Protein AF-A0A914JMI7-F1 (afdb_monomer_lite)

Radius of gyration: 30.8 Å; chains: 1; bounding box: 68×21×80 Å

Secondary structure (DSSP, 8-state):
--HHHHHHHHHHHHTT----SS----SSHHHHHHHHHHHHHHHHHHHHHHHHHHHHHHHHHHHHHHHHHHHHHHHHHHHHHHHHHHHHHHHHHS--

Foldseek 3Di:
DDPVVVVVCLCCLLVVVCPVPDDDDDPDPVVVVVVVVVSVVSNVVVVVVVVVVVVVVVVVVVVVVVVVVVVVVVVVVVVVVVVVVVVVVVVVVVVD

Sequence (96 aa):
MGVVRSLYFNYMAIAMIGFGDIAPETVNMLQTLIVSLYLLVGMIFLAVTHVAFSYWIQRIFFVVIKEKIYQRHLRNAAKRRLSTSYSFKTDNHSIN

Structure (mmCIF, N/CA/C/O backbone):
data_AF-A0A914JMI7-F1
#
_entry.id   AF-A0A914JMI7-F1
#
loop_
_atom_site.group_PDB
_atom_site.id
_atom_site.type_symbol
_atom_site.label_atom_id
_atom_site.label_alt_id
_atom_site.label_comp_id
_atom_site.label_asym_id
_atom_site.label_entity_id
_atom_site.label_seq_id
_atom_site.pdbx_PDB_ins_code
_atom_site.Cartn_x
_atom_site.Cartn_y
_atom_site.Cartn_z
_atom_site.occupancy
_atom_site.B_iso_or_equiv
_atom_site.auth_seq_id
_atom_site.auth_comp_id
_atom_site.auth_asym_id
_atom_site.auth_atom_id
_atom_site.pdbx_PDB_model_num
ATOM 1 N N . MET A 1 1 ? 7.775 -7.723 -24.448 1.00 63.78 1 MET A N 1
ATOM 2 C CA . MET A 1 1 ? 7.142 -8.268 -23.222 1.00 63.78 1 MET A CA 1
ATOM 3 C C . MET A 1 1 ? 5.628 -8.225 -23.376 1.00 63.78 1 MET A C 1
ATOM 5 O O . MET A 1 1 ? 5.126 -7.239 -23.899 1.00 63.78 1 MET A O 1
ATOM 9 N N . GLY A 1 2 ? 4.900 -9.264 -22.958 1.00 85.56 2 GLY A N 1
ATOM 10 C CA . GLY A 1 2 ? 3.432 -9.210 -22.905 1.00 85.56 2 GLY A CA 1
ATOM 11 C C . GLY A 1 2 ? 2.942 -8.289 -21.779 1.00 85.56 2 GLY A C 1
ATOM 12 O O . GLY A 1 2 ? 3.621 -8.159 -20.762 1.00 85.56 2 GLY A O 1
ATOM 13 N N . VAL A 1 3 ? 1.760 -7.683 -21.942 1.00 89.62 3 VAL A N 1
ATOM 14 C CA . VAL A 1 3 ? 1.187 -6.687 -21.006 1.00 89.62 3 VAL A CA 1
ATOM 15 C C . VAL A 1 3 ? 1.162 -7.188 -19.557 1.00 89.62 3 VAL A C 1
ATOM 17 O O . VAL A 1 3 ? 1.570 -6.472 -18.646 1.00 89.62 3 VAL A O 1
ATOM 20 N N . VAL A 1 4 ? 0.762 -8.445 -19.344 1.00 92.50 4 VAL A N 1
ATOM 21 C CA . VAL A 1 4 ? 0.683 -9.068 -18.010 1.00 92.50 4 VAL A CA 1
ATOM 22 C C . VAL A 1 4 ? 2.050 -9.125 -17.323 1.00 92.50 4 VAL A C 1
ATOM 24 O O . VAL A 1 4 ? 2.167 -8.813 -16.141 1.00 92.50 4 VAL A O 1
ATOM 27 N N . ARG A 1 5 ? 3.106 -9.469 -18.069 1.00 91.69 5 ARG A N 1
ATOM 28 C CA . ARG A 1 5 ? 4.471 -9.566 -17.535 1.00 91.69 5 ARG A CA 1
ATOM 29 C C . ARG A 1 5 ? 5.017 -8.189 -17.147 1.00 91.69 5 ARG A C 1
ATOM 31 O O . ARG A 1 5 ? 5.677 -8.057 -16.121 1.00 91.69 5 ARG A O 1
ATOM 38 N N . SER A 1 6 ? 4.704 -7.164 -17.939 1.00 90.94 6 SER A N 1
ATOM 39 C CA . SER A 1 6 ? 5.088 -5.781 -17.642 1.00 90.94 6 SER A CA 1
ATOM 40 C C . SER A 1 6 ? 4.390 -5.246 -16.388 1.00 90.94 6 SER A C 1
ATOM 42 O O . SER A 1 6 ? 5.036 -4.594 -15.574 1.00 90.94 6 SER A O 1
ATOM 44 N N . LEU A 1 7 ? 3.099 -5.552 -16.201 1.00 92.81 7 LEU A N 1
ATOM 45 C CA . LEU A 1 7 ? 2.354 -5.190 -14.987 1.00 92.81 7 LEU A CA 1
ATOM 46 C C . LEU A 1 7 ? 2.904 -5.893 -13.742 1.00 92.81 7 LEU A C 1
ATOM 48 O O . LEU A 1 7 ? 3.030 -5.266 -12.694 1.00 92.81 7 LEU A O 1
ATOM 52 N N . TYR A 1 8 ? 3.272 -7.169 -13.867 1.00 93.69 8 TYR A N 1
ATOM 53 C CA . TYR A 1 8 ? 3.916 -7.911 -12.786 1.00 93.69 8 T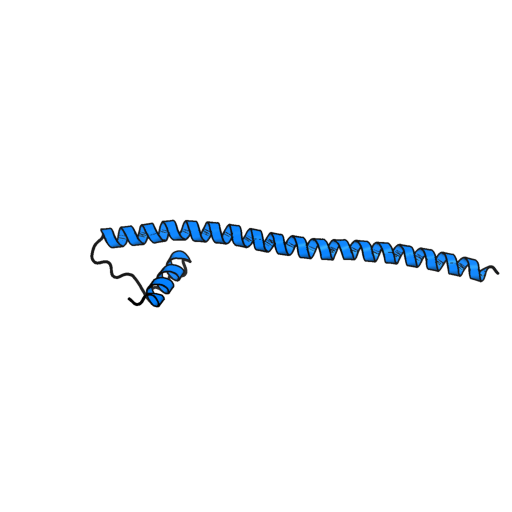YR A CA 1
ATOM 54 C C . TYR A 1 8 ? 5.239 -7.261 -12.360 1.00 93.69 8 TYR A C 1
ATOM 56 O O . TYR A 1 8 ? 5.402 -6.943 -11.184 1.00 93.69 8 TYR A O 1
ATOM 64 N N . PHE A 1 9 ? 6.146 -6.990 -13.309 1.00 92.75 9 PHE A N 1
ATOM 65 C CA . PHE A 1 9 ? 7.408 -6.300 -13.014 1.00 92.75 9 PHE A CA 1
ATOM 66 C C . PHE A 1 9 ? 7.159 -4.951 -12.334 1.00 92.75 9 PHE A C 1
ATOM 68 O O . PHE A 1 9 ? 7.769 -4.644 -11.315 1.00 92.75 9 PHE A O 1
ATOM 75 N N . ASN A 1 10 ? 6.232 -4.168 -12.885 1.00 92.69 10 ASN A N 1
ATOM 76 C CA . ASN A 1 10 ? 5.885 -2.847 -12.383 1.00 92.69 10 ASN A CA 1
ATOM 77 C C . ASN A 1 10 ? 5.464 -2.892 -10.909 1.00 92.69 10 ASN A C 1
ATOM 79 O O . ASN A 1 10 ? 6.044 -2.190 -10.083 1.00 92.69 10 ASN A O 1
ATOM 83 N N . TYR A 1 11 ? 4.520 -3.773 -10.572 1.00 93.19 11 TYR A N 1
ATOM 84 C CA . TYR A 1 11 ? 4.073 -3.943 -9.197 1.00 93.19 11 TYR A CA 1
ATOM 85 C C . TYR A 1 11 ? 5.212 -4.404 -8.284 1.00 93.19 11 TYR A C 1
ATOM 87 O O . TYR A 1 11 ? 5.422 -3.805 -7.235 1.00 93.19 11 TYR A O 1
ATOM 95 N N . MET A 1 12 ? 5.987 -5.417 -8.684 1.00 94.38 12 MET A N 1
ATOM 96 C CA . MET A 1 12 ? 7.079 -5.951 -7.859 1.00 94.38 12 MET A CA 1
ATOM 97 C C . MET A 1 12 ? 8.204 -4.936 -7.623 1.00 94.38 12 MET A C 1
ATOM 99 O O . MET A 1 12 ? 8.800 -4.923 -6.544 1.00 94.38 12 MET A O 1
ATOM 103 N N . ALA A 1 13 ? 8.482 -4.083 -8.610 1.00 93.94 13 ALA A N 1
ATOM 104 C CA . ALA A 1 13 ? 9.480 -3.027 -8.516 1.00 93.94 13 ALA A CA 1
ATOM 105 C C . ALA A 1 13 ? 8.994 -1.861 -7.642 1.00 93.94 13 ALA A C 1
ATOM 107 O O . ALA A 1 13 ? 9.715 -1.433 -6.746 1.00 93.94 13 ALA A O 1
ATOM 108 N N . ILE A 1 14 ? 7.759 -1.382 -7.839 1.00 95.44 14 ILE A N 1
ATOM 109 C CA . ILE A 1 14 ? 7.183 -0.298 -7.026 1.00 95.44 14 ILE A CA 1
ATOM 110 C C . ILE A 1 14 ? 6.939 -0.752 -5.578 1.00 95.44 14 ILE A C 1
ATOM 112 O O . ILE A 1 14 ? 7.134 0.023 -4.646 1.00 95.44 14 ILE A O 1
ATOM 116 N N . ALA A 1 15 ? 6.550 -2.011 -5.371 1.00 93.94 15 ALA A N 1
ATOM 117 C CA . ALA A 1 15 ? 6.383 -2.601 -4.044 1.00 93.94 15 ALA A CA 1
ATOM 118 C C . ALA A 1 15 ? 7.713 -2.924 -3.343 1.00 93.94 15 ALA A C 1
ATOM 120 O O . ALA A 1 15 ? 7.688 -3.419 -2.219 1.00 93.94 15 ALA A O 1
ATOM 121 N N . MET A 1 16 ? 8.861 -2.655 -3.979 1.00 91.75 16 MET A N 1
ATOM 122 C CA . MET A 1 16 ? 10.199 -2.914 -3.433 1.00 91.75 16 MET A CA 1
ATOM 123 C C . MET A 1 16 ? 10.453 -4.386 -3.071 1.00 91.75 16 MET A C 1
ATOM 125 O O . MET A 1 16 ? 11.302 -4.684 -2.236 1.00 91.75 16 MET A O 1
ATOM 129 N N . ILE A 1 17 ? 9.737 -5.318 -3.710 1.00 94.81 17 ILE A N 1
ATOM 130 C CA . ILE A 1 17 ? 9.970 -6.762 -3.557 1.00 94.81 17 ILE A CA 1
ATOM 131 C C . ILE A 1 17 ? 11.198 -7.166 -4.377 1.00 94.81 17 ILE A C 1
ATOM 133 O O . ILE A 1 17 ? 12.072 -7.866 -3.877 1.00 94.81 17 ILE A O 1
ATOM 137 N N . GLY A 1 18 ? 11.273 -6.691 -5.628 1.00 87.00 18 GLY A N 1
ATOM 138 C CA . GLY A 1 18 ? 12.494 -6.743 -6.434 1.00 87.00 18 GLY A CA 1
ATOM 139 C C . GLY A 1 18 ? 13.029 -8.147 -6.740 1.00 87.00 18 GLY A C 1
ATOM 140 O O . GLY A 1 18 ? 14.223 -8.376 -6.588 1.00 87.00 18 GLY A O 1
ATOM 141 N N . PHE A 1 19 ? 12.186 -9.076 -7.210 1.00 90.38 19 PHE A N 1
ATOM 142 C CA . PHE A 1 19 ? 12.615 -10.449 -7.536 1.00 90.38 19 PHE A CA 1
ATOM 143 C C . PHE A 1 19 ? 13.737 -10.549 -8.584 1.00 90.38 19 PHE A C 1
ATOM 145 O O . PHE A 1 19 ? 14.464 -11.539 -8.597 1.00 90.38 19 PHE A O 1
ATOM 152 N N . GLY A 1 20 ? 13.886 -9.548 -9.459 1.00 86.94 20 GLY A N 1
ATOM 153 C CA . GLY A 1 20 ? 14.959 -9.499 -10.461 1.00 86.94 20 GLY A CA 1
ATOM 154 C C . GLY A 1 20 ? 14.836 -10.534 -11.586 1.00 86.94 20 GLY A C 1
ATOM 155 O O . GLY A 1 20 ? 15.741 -10.664 -12.402 1.00 86.94 20 GLY A O 1
ATOM 156 N N . ASP A 1 21 ? 13.717 -11.253 -11.647 1.00 91.12 21 ASP A N 1
ATOM 157 C CA . ASP A 1 21 ? 13.381 -12.249 -12.664 1.00 91.12 21 ASP A CA 1
ATOM 158 C C . ASP A 1 21 ? 13.049 -11.617 -14.022 1.00 91.12 21 ASP A C 1
ATOM 160 O O . ASP A 1 21 ? 13.316 -12.187 -15.081 1.00 91.12 21 ASP A O 1
ATOM 164 N N . ILE A 1 22 ? 12.453 -10.427 -13.995 1.00 90.06 22 ILE A N 1
ATOM 165 C CA . ILE A 1 22 ? 12.101 -9.635 -15.167 1.00 90.06 22 ILE A CA 1
ATOM 166 C C . ILE A 1 22 ? 12.631 -8.221 -14.949 1.00 90.06 22 ILE A C 1
ATOM 168 O O . ILE A 1 22 ? 12.386 -7.614 -13.911 1.00 90.06 22 ILE A O 1
ATOM 172 N N . ALA A 1 23 ? 13.316 -7.677 -15.950 1.00 86.25 23 ALA A N 1
ATOM 173 C CA . ALA A 1 23 ? 13.775 -6.296 -15.965 1.00 86.25 23 ALA A CA 1
ATOM 174 C C . ALA A 1 23 ? 13.572 -5.694 -17.365 1.00 86.25 23 ALA A C 1
ATOM 176 O O . ALA A 1 23 ? 13.567 -6.427 -18.360 1.00 86.25 23 ALA A O 1
ATOM 177 N N . PRO A 1 24 ? 13.365 -4.373 -17.473 1.00 84.75 24 PRO A N 1
ATOM 178 C CA . PRO A 1 24 ? 13.305 -3.706 -18.759 1.00 84.75 24 PRO A CA 1
ATOM 179 C C . PRO A 1 24 ? 14.690 -3.724 -19.403 1.00 84.75 24 PRO A C 1
ATOM 181 O O . PRO A 1 24 ? 15.664 -3.243 -18.829 1.00 84.75 24 PRO A O 1
ATOM 184 N N . GLU A 1 25 ? 14.761 -4.254 -20.619 1.00 86.81 25 GLU A N 1
ATOM 185 C CA . GLU A 1 25 ? 15.950 -4.155 -21.459 1.00 86.81 25 GLU A CA 1
ATOM 186 C C . GLU A 1 25 ? 16.063 -2.713 -21.962 1.00 86.81 25 GLU A C 1
ATOM 188 O O . GLU A 1 25 ? 15.324 -2.279 -22.847 1.00 86.81 25 GLU A O 1
ATOM 193 N N . THR A 1 26 ? 16.948 -1.935 -21.344 1.00 83.25 26 THR A N 1
ATOM 194 C CA . THR A 1 26 ? 17.197 -0.544 -21.731 1.00 83.25 26 THR A CA 1
ATOM 195 C C . THR A 1 26 ? 18.422 -0.473 -22.626 1.00 83.25 26 THR A C 1
ATOM 197 O O . THR A 1 26 ? 19.511 -0.853 -22.204 1.00 83.25 26 THR A O 1
ATOM 200 N N . VAL A 1 27 ? 18.259 0.047 -23.843 1.00 84.44 27 VAL A N 1
ATOM 201 C CA . VAL A 1 27 ? 19.359 0.178 -24.817 1.00 84.44 27 VAL A CA 1
ATOM 202 C C . VAL A 1 27 ? 20.190 1.436 -24.542 1.00 84.44 27 VAL A C 1
ATOM 204 O O . VAL A 1 27 ? 21.392 1.460 -24.782 1.00 84.44 27 VAL A O 1
ATOM 207 N N . ASN A 1 28 ? 19.558 2.479 -23.993 1.00 91.69 28 ASN A N 1
ATOM 208 C CA . ASN A 1 28 ? 20.170 3.786 -23.749 1.00 91.69 28 ASN A CA 1
ATOM 209 C C . ASN A 1 28 ? 20.072 4.187 -22.271 1.00 91.69 28 ASN A C 1
ATOM 211 O O . ASN A 1 28 ? 19.042 3.944 -21.640 1.00 91.69 28 ASN A O 1
ATOM 215 N N . MET A 1 29 ? 21.068 4.926 -21.759 1.00 89.50 29 MET A N 1
ATOM 216 C CA . MET A 1 29 ? 21.060 5.454 -20.379 1.00 89.50 29 MET A CA 1
ATOM 217 C C . MET A 1 29 ? 19.809 6.285 -20.063 1.00 89.50 29 MET A C 1
ATOM 219 O O . MET A 1 29 ? 19.284 6.232 -18.954 1.00 89.50 29 MET A O 1
ATOM 223 N N . LEU A 1 30 ? 19.298 7.028 -21.048 1.00 91.38 30 LEU A N 1
ATOM 224 C CA . LEU A 1 30 ? 18.091 7.838 -20.895 1.00 91.38 30 LEU A CA 1
ATOM 225 C C . LEU A 1 30 ? 16.855 6.972 -20.596 1.00 91.38 30 LEU A C 1
ATOM 227 O O . LEU A 1 30 ? 16.032 7.355 -19.770 1.00 91.38 30 LEU A O 1
ATOM 231 N N . GLN A 1 31 ? 16.741 5.785 -21.201 1.00 90.19 31 GLN A N 1
ATOM 232 C CA . GLN A 1 31 ? 15.637 4.862 -20.914 1.00 90.19 31 GLN A CA 1
ATOM 233 C C . GLN A 1 31 ? 15.730 4.325 -19.485 1.00 90.19 31 GLN A C 1
ATOM 235 O O . GLN A 1 31 ? 14.727 4.309 -18.775 1.00 90.19 31 GLN A O 1
ATOM 240 N N . THR A 1 32 ? 16.933 3.956 -19.036 1.00 89.94 32 THR A N 1
ATOM 241 C CA . THR A 1 32 ? 17.177 3.521 -17.653 1.00 89.94 32 THR A CA 1
ATOM 242 C C . THR A 1 32 ? 16.814 4.618 -16.656 1.00 89.94 32 THR A C 1
ATOM 244 O O . THR A 1 32 ? 16.166 4.341 -15.648 1.00 89.94 32 THR A O 1
ATOM 247 N N . LEU A 1 33 ? 17.159 5.871 -16.961 1.00 93.94 33 LEU A N 1
ATOM 248 C CA . LEU A 1 33 ? 16.847 7.025 -16.121 1.00 93.94 33 LEU A CA 1
ATOM 249 C C . LEU A 1 33 ? 15.334 7.259 -16.039 1.00 93.94 33 LEU A C 1
ATOM 251 O O . LEU A 1 33 ? 14.803 7.399 -14.939 1.00 93.94 33 LEU A O 1
ATOM 255 N N . ILE A 1 34 ? 14.623 7.231 -17.172 1.00 93.25 34 ILE A N 1
ATOM 256 C CA . ILE A 1 34 ? 13.160 7.379 -17.197 1.00 93.25 34 ILE A CA 1
ATOM 257 C C . ILE A 1 34 ? 12.482 6.276 -16.382 1.00 93.25 34 ILE A C 1
ATOM 259 O O . ILE A 1 34 ? 11.613 6.575 -15.567 1.00 93.25 34 ILE A O 1
ATOM 263 N N . VAL A 1 35 ? 12.885 5.015 -16.564 1.00 91.75 35 VAL A N 1
ATOM 264 C CA . VAL A 1 35 ? 12.335 3.887 -15.795 1.00 91.75 35 VAL A CA 1
ATOM 265 C C . VAL A 1 35 ? 12.615 4.064 -14.302 1.00 91.75 35 VAL A C 1
ATOM 267 O O . VAL A 1 35 ? 11.720 3.868 -13.484 1.00 91.75 35 VAL A O 1
ATOM 270 N N . SER A 1 36 ? 13.825 4.487 -13.940 1.00 91.69 36 SER A N 1
ATOM 271 C CA . SER A 1 36 ? 14.206 4.714 -12.542 1.00 91.69 36 SER A CA 1
ATOM 272 C C . SER A 1 36 ? 13.377 5.828 -11.897 1.00 91.69 36 SER A C 1
ATOM 274 O O . SER A 1 36 ? 12.861 5.652 -10.795 1.00 91.69 36 SER A O 1
ATOM 276 N N . LEU A 1 37 ? 13.182 6.954 -12.594 1.00 95.56 37 LEU A N 1
ATOM 277 C CA . LEU A 1 37 ? 12.326 8.048 -12.125 1.00 95.56 37 LEU A CA 1
ATOM 278 C C . LEU A 1 37 ? 10.861 7.624 -12.018 1.00 95.56 37 LEU A C 1
ATOM 280 O O . LEU A 1 37 ? 10.191 7.966 -11.045 1.00 95.56 37 LEU A O 1
ATOM 284 N N . TYR A 1 38 ? 10.370 6.862 -12.994 1.00 94.25 38 TYR A N 1
ATOM 285 C CA . TYR A 1 38 ? 9.020 6.314 -12.972 1.00 94.25 38 TYR A CA 1
ATOM 286 C C . TYR A 1 38 ? 8.789 5.444 -11.730 1.00 94.25 38 TYR A C 1
ATOM 288 O O . TYR A 1 38 ? 7.792 5.626 -11.031 1.00 94.25 38 TYR A O 1
ATOM 296 N N . LEU A 1 39 ? 9.729 4.547 -11.417 1.00 94.06 39 LEU A N 1
ATOM 297 C CA . LEU A 1 39 ? 9.658 3.719 -10.215 1.00 94.06 39 LEU A CA 1
ATOM 298 C C . LEU A 1 39 ? 9.723 4.572 -8.944 1.00 94.06 39 LEU A C 1
ATOM 300 O O . LEU A 1 39 ? 8.942 4.338 -8.027 1.00 94.06 39 LEU A O 1
ATOM 304 N N . LEU A 1 40 ? 10.577 5.600 -8.908 1.00 95.94 40 LEU A N 1
ATOM 305 C CA . LEU A 1 40 ? 10.688 6.514 -7.768 1.00 95.94 40 LEU A CA 1
ATOM 306 C C . LEU A 1 40 ? 9.370 7.219 -7.456 1.00 95.94 40 LEU A C 1
ATOM 308 O O . LEU A 1 40 ? 8.918 7.219 -6.311 1.00 95.94 40 LEU A O 1
ATOM 312 N N . VAL A 1 41 ? 8.722 7.770 -8.478 1.00 96.62 41 VAL A N 1
ATOM 313 C CA . VAL A 1 41 ? 7.406 8.394 -8.328 1.00 96.62 41 VAL A CA 1
ATOM 314 C C . VAL A 1 41 ? 6.364 7.346 -7.934 1.00 96.62 41 VAL A C 1
ATOM 316 O O . VAL A 1 41 ? 5.605 7.563 -6.990 1.00 96.62 41 VAL A O 1
ATOM 319 N N . GLY A 1 42 ? 6.362 6.186 -8.594 1.00 95.12 42 GLY A N 1
ATOM 320 C CA . GLY A 1 42 ? 5.453 5.081 -8.296 1.00 95.12 42 GLY A CA 1
ATOM 321 C C . GLY A 1 42 ? 5.500 4.643 -6.831 1.00 95.12 42 GLY A C 1
ATOM 322 O O . GLY A 1 42 ? 4.452 4.442 -6.218 1.00 95.12 42 GLY A O 1
ATOM 323 N N . MET A 1 43 ? 6.696 4.568 -6.241 1.00 95.56 43 MET A N 1
ATOM 324 C CA . MET A 1 43 ? 6.884 4.215 -4.831 1.00 95.56 43 MET A CA 1
ATOM 325 C C . MET A 1 43 ? 6.209 5.206 -3.884 1.00 95.56 43 MET A C 1
ATOM 327 O O . MET A 1 43 ? 5.550 4.794 -2.930 1.00 95.56 43 MET A O 1
ATOM 331 N N . ILE A 1 44 ? 6.327 6.509 -4.156 1.00 96.62 44 ILE A N 1
ATOM 332 C CA . ILE A 1 44 ? 5.690 7.554 -3.341 1.00 96.62 44 ILE A CA 1
ATOM 333 C C . ILE A 1 44 ? 4.166 7.390 -3.382 1.00 96.62 44 ILE A C 1
ATOM 335 O O . ILE A 1 44 ? 3.509 7.410 -2.339 1.00 96.62 44 ILE A O 1
ATOM 339 N N . PHE A 1 45 ? 3.599 7.165 -4.569 1.00 96.75 45 PHE A N 1
ATOM 340 C CA . PHE A 1 45 ? 2.160 6.937 -4.724 1.00 96.75 45 PHE A CA 1
ATOM 341 C C . PHE A 1 45 ? 1.684 5.669 -4.010 1.00 96.75 45 PHE A C 1
ATOM 343 O O . PHE A 1 45 ? 0.646 5.698 -3.338 1.00 96.75 45 PHE A O 1
ATOM 350 N N . LEU A 1 46 ? 2.439 4.571 -4.114 1.00 95.94 46 LEU A N 1
ATOM 351 C CA . LEU A 1 46 ? 2.110 3.331 -3.417 1.00 95.94 46 LEU A CA 1
ATOM 352 C C . LEU A 1 46 ? 2.135 3.538 -1.897 1.00 95.94 46 LEU A C 1
ATOM 354 O O . LEU A 1 46 ? 1.199 3.125 -1.215 1.00 95.94 46 LEU A O 1
ATOM 358 N N . ALA A 1 47 ? 3.147 4.234 -1.372 1.00 95.56 47 ALA A N 1
ATOM 359 C CA . ALA A 1 47 ? 3.276 4.521 0.053 1.00 95.56 47 ALA A CA 1
ATOM 360 C C . ALA A 1 47 ? 2.102 5.357 0.588 1.00 95.56 47 ALA A C 1
ATOM 362 O O . ALA A 1 47 ? 1.486 4.986 1.589 1.00 95.56 47 ALA A O 1
ATOM 363 N N . VAL A 1 48 ? 1.735 6.446 -0.097 1.00 97.31 48 VAL A N 1
ATOM 364 C CA . VAL A 1 48 ? 0.588 7.289 0.292 1.00 97.31 48 VAL A CA 1
ATOM 365 C C . VAL A 1 48 ? -0.712 6.485 0.278 1.00 97.31 48 VAL A C 1
ATOM 367 O O . VAL A 1 48 ? -1.498 6.551 1.226 1.00 97.31 48 VAL A O 1
ATOM 370 N N . THR A 1 49 ? -0.919 5.678 -0.763 1.00 96.31 49 THR A N 1
ATOM 371 C CA . THR A 1 49 ? -2.104 4.819 -0.884 1.00 96.31 49 THR A CA 1
ATOM 372 C C . THR A 1 49 ? -2.153 3.786 0.240 1.00 96.31 49 THR A C 1
ATOM 374 O O . THR A 1 49 ? -3.203 3.585 0.846 1.00 96.31 49 THR A O 1
ATOM 377 N N . HIS A 1 50 ? -1.015 3.178 0.577 1.00 96.31 50 HIS A N 1
ATOM 378 C CA . HIS A 1 50 ? -0.906 2.207 1.661 1.00 96.31 50 HIS A CA 1
ATOM 379 C C . HIS A 1 50 ? -1.224 2.834 3.029 1.00 96.31 50 HIS A C 1
ATOM 381 O O . HIS A 1 50 ? -1.964 2.252 3.826 1.00 96.31 50 HIS A O 1
ATOM 387 N N . VAL A 1 51 ? -0.742 4.054 3.293 1.00 97.44 51 VAL A N 1
ATOM 388 C CA . VAL A 1 51 ? -1.072 4.805 4.517 1.00 97.44 51 VAL A CA 1
ATOM 389 C C . VAL A 1 51 ? -2.567 5.109 4.581 1.00 97.44 51 VAL A C 1
ATOM 391 O O . VAL A 1 51 ? -3.208 4.785 5.582 1.00 97.44 51 VAL A O 1
ATOM 394 N N . ALA A 1 52 ? -3.149 5.657 3.513 1.00 97.12 52 ALA A N 1
ATOM 395 C CA . ALA A 1 52 ? -4.582 5.940 3.460 1.00 97.12 52 ALA A CA 1
ATOM 396 C C . ALA A 1 52 ? -5.418 4.667 3.683 1.00 97.12 52 ALA A C 1
ATOM 398 O O . ALA A 1 52 ? -6.373 4.672 4.460 1.00 97.12 52 ALA A O 1
ATOM 399 N N . PHE A 1 53 ? -5.023 3.559 3.057 1.00 96.81 53 PHE A N 1
ATOM 400 C CA . PHE A 1 53 ? -5.680 2.267 3.208 1.00 96.81 53 PHE A CA 1
ATOM 401 C C . PHE A 1 53 ? -5.623 1.755 4.653 1.00 96.81 53 PHE A C 1
ATOM 403 O O . PHE A 1 53 ? -6.649 1.368 5.217 1.00 96.81 53 PHE A O 1
ATOM 410 N N . SER A 1 54 ? -4.452 1.829 5.293 1.00 96.75 54 SER A N 1
ATOM 411 C CA . SER A 1 54 ? -4.295 1.436 6.697 1.00 96.75 54 SER A CA 1
ATOM 412 C C . SER A 1 54 ? -5.174 2.267 7.639 1.00 96.75 54 SER A C 1
ATOM 414 O O . SER A 1 54 ? -5.819 1.707 8.527 1.00 96.75 54 SER A O 1
ATOM 416 N N . TYR A 1 55 ? -5.290 3.576 7.397 1.00 96.75 55 TYR A N 1
ATOM 417 C CA . TYR A 1 55 ? -6.156 4.460 8.174 1.00 96.75 55 TYR A CA 1
ATOM 418 C C . TYR A 1 55 ? -7.634 4.071 8.038 1.00 96.75 55 TYR A C 1
ATOM 420 O O . TYR A 1 55 ? -8.362 3.995 9.030 1.00 96.75 55 TYR A O 1
ATOM 428 N N . TRP A 1 56 ? -8.078 3.757 6.818 1.00 96.19 56 TRP A N 1
ATOM 429 C CA . TRP A 1 56 ? -9.438 3.278 6.569 1.00 96.19 56 TRP A CA 1
ATOM 430 C C . TRP A 1 56 ? -9.742 1.972 7.304 1.00 96.19 56 TRP A C 1
ATOM 432 O O . TRP A 1 56 ? -10.783 1.870 7.959 1.00 96.19 56 TRP A O 1
ATOM 442 N N . ILE A 1 57 ? -8.828 1.000 7.257 1.00 96.12 57 ILE A N 1
ATOM 443 C CA . ILE A 1 57 ? -8.979 -0.270 7.981 1.00 96.12 57 ILE A CA 1
ATOM 444 C C . ILE A 1 57 ? -9.086 -0.023 9.487 1.00 96.12 57 ILE A C 1
ATOM 446 O O . ILE A 1 57 ? -10.006 -0.527 10.135 1.00 96.12 57 ILE A O 1
ATOM 450 N N . GLN A 1 58 ? -8.177 0.777 10.050 1.00 95.44 58 GLN A N 1
ATOM 451 C CA . GLN A 1 58 ? -8.183 1.103 11.477 1.00 95.44 58 GLN A CA 1
ATOM 452 C C . GLN A 1 58 ? -9.487 1.785 11.893 1.00 95.44 58 GLN A C 1
ATOM 454 O O . GLN A 1 58 ? -10.053 1.447 12.932 1.00 95.44 58 GLN A O 1
ATOM 459 N N . ARG A 1 59 ? -10.008 2.698 11.066 1.00 95.12 59 ARG A N 1
ATOM 460 C CA . ARG A 1 59 ? -11.285 3.373 11.313 1.00 95.12 59 ARG A CA 1
ATOM 461 C C . ARG A 1 59 ? -12.447 2.384 11.377 1.00 95.12 59 ARG A C 1
ATOM 463 O O . ARG A 1 59 ? -13.249 2.457 12.309 1.00 95.12 59 ARG A O 1
ATOM 470 N N . ILE A 1 60 ? -12.531 1.456 10.423 1.00 93.88 60 ILE A N 1
ATOM 471 C CA . ILE A 1 60 ? -13.576 0.419 10.403 1.00 93.88 60 ILE A CA 1
ATOM 472 C C . ILE A 1 60 ? -13.483 -0.431 11.671 1.00 93.88 60 ILE A C 1
ATOM 474 O O . ILE A 1 60 ? -14.475 -0.620 12.376 1.00 93.88 60 ILE A O 1
ATOM 478 N N . PHE A 1 61 ? -12.278 -0.894 11.997 1.00 93.94 61 PHE A N 1
ATOM 479 C CA . PHE A 1 61 ? -12.043 -1.722 13.171 1.00 93.94 61 PHE A CA 1
ATOM 480 C C . PHE A 1 61 ? -12.419 -0.998 14.470 1.00 93.94 61 PHE A C 1
ATOM 482 O O . PHE A 1 61 ? -13.104 -1.562 15.323 1.00 93.94 61 PHE A O 1
ATOM 489 N N . PHE A 1 62 ? -12.048 0.277 14.594 1.00 94.44 62 PHE A N 1
ATOM 490 C CA . PHE A 1 62 ? -12.360 1.105 15.753 1.00 94.44 62 PHE A CA 1
ATOM 491 C C . PHE A 1 62 ? -13.865 1.277 15.964 1.00 94.44 62 PHE A C 1
ATOM 493 O O . PHE A 1 62 ? -14.333 1.129 17.091 1.00 94.44 62 PHE A O 1
ATOM 500 N N . VAL A 1 63 ? -14.631 1.544 14.901 1.00 92.50 63 VAL A N 1
ATOM 501 C CA . VAL A 1 63 ? -16.095 1.683 14.988 1.00 92.50 63 VAL A CA 1
ATOM 502 C C . VAL A 1 63 ? -16.736 0.366 15.426 1.00 92.50 63 VAL A C 1
ATOM 504 O O . VAL A 1 63 ? -17.523 0.351 16.372 1.00 92.50 63 VAL A O 1
ATOM 507 N N . VAL A 1 64 ? -16.346 -0.753 14.807 1.00 91.69 64 VAL A N 1
ATOM 508 C CA . VAL A 1 64 ? -16.888 -2.081 15.138 1.00 91.69 64 VAL A CA 1
ATOM 509 C C . VAL A 1 64 ? -16.570 -2.474 16.584 1.00 91.69 64 VAL A C 1
ATOM 511 O O . VAL A 1 64 ? -17.432 -3.002 17.293 1.00 91.69 64 VAL A O 1
ATOM 514 N N . ILE A 1 65 ? -15.344 -2.214 17.048 1.00 92.88 65 ILE A N 1
ATOM 515 C CA . ILE A 1 65 ? -14.942 -2.520 18.423 1.00 92.88 65 ILE A CA 1
ATOM 516 C C . ILE A 1 65 ? -15.638 -1.608 19.424 1.00 92.88 65 ILE A C 1
ATOM 518 O O . ILE A 1 65 ? -16.165 -2.114 20.418 1.00 92.88 65 ILE A O 1
ATOM 522 N N . LYS A 1 66 ? -15.658 -0.290 19.188 1.00 92.19 66 LYS A N 1
ATOM 523 C CA . LYS A 1 66 ? -16.307 0.652 20.106 1.00 92.19 66 LYS A CA 1
ATOM 524 C C . LYS A 1 66 ? -17.771 0.311 20.303 1.00 92.19 66 LYS A C 1
ATOM 526 O O . LYS A 1 66 ? -18.216 0.278 21.448 1.00 92.19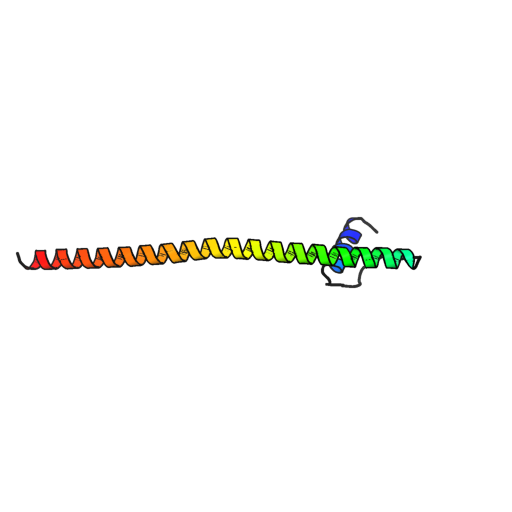 66 LYS A O 1
ATOM 531 N N . GLU A 1 67 ? -18.479 -0.009 19.226 1.00 91.25 67 GLU A N 1
ATOM 532 C CA . GLU A 1 67 ? -19.885 -0.392 19.307 1.00 91.25 67 GLU A CA 1
ATOM 533 C C . GLU A 1 67 ? -20.059 -1.656 20.158 1.00 91.25 67 GLU A C 1
ATOM 535 O O . GLU A 1 67 ? -20.838 -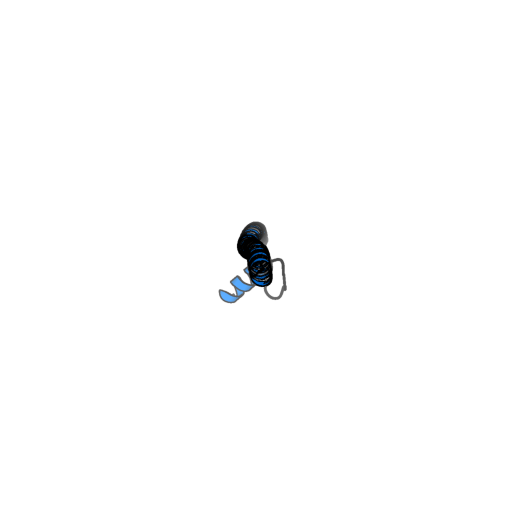1.678 21.113 1.00 91.25 67 GLU A O 1
ATOM 540 N N . LYS A 1 68 ? -19.250 -2.696 19.910 1.00 89.62 68 LYS A N 1
ATOM 541 C CA . LYS A 1 68 ? -19.294 -3.924 20.719 1.00 89.62 68 LYS A CA 1
ATOM 542 C C . LYS A 1 68 ? -18.992 -3.676 22.199 1.00 89.62 68 LYS A C 1
ATOM 544 O O . LYS A 1 68 ? -19.610 -4.313 23.054 1.00 89.62 68 LYS A O 1
ATOM 549 N N . ILE A 1 69 ? -18.047 -2.793 22.519 1.00 92.06 69 ILE A N 1
ATOM 550 C CA . ILE A 1 69 ? -17.695 -2.455 23.905 1.00 92.06 69 ILE A CA 1
ATOM 551 C C . ILE A 1 69 ? -18.830 -1.670 24.568 1.00 92.06 69 ILE A C 1
ATOM 553 O O . ILE A 1 69 ? -19.259 -2.027 25.667 1.00 92.06 69 ILE A O 1
ATOM 557 N N . TYR A 1 70 ? -19.362 -0.653 23.893 1.00 92.44 70 TYR A N 1
ATOM 558 C CA . TYR A 1 70 ? -20.447 0.182 24.403 1.00 92.44 70 TYR A CA 1
ATOM 559 C C . TYR A 1 70 ? -21.688 -0.651 24.754 1.00 92.44 70 TYR A C 1
ATOM 561 O O . TYR A 1 70 ? -22.198 -0.585 25.877 1.00 92.44 70 TYR A O 1
ATOM 569 N N . GLN A 1 71 ? -22.092 -1.546 23.851 1.00 90.69 71 GLN A N 1
ATOM 570 C CA . GLN A 1 71 ? -23.223 -2.449 24.068 1.00 90.69 71 GLN A CA 1
ATOM 571 C C . GLN A 1 71 ? -23.007 -3.394 25.257 1.00 90.69 71 GLN A C 1
ATOM 573 O O . GLN A 1 71 ? -23.932 -3.672 26.025 1.00 90.69 71 GLN A O 1
ATOM 578 N N . ARG A 1 72 ? -21.776 -3.882 25.466 1.00 90.62 72 ARG A N 1
ATOM 579 C CA . ARG A 1 72 ? -21.451 -4.714 26.637 1.00 90.62 72 ARG A CA 1
ATOM 580 C C . ARG A 1 72 ? -21.634 -3.944 27.941 1.00 90.62 72 ARG A C 1
ATOM 582 O O . ARG A 1 72 ? -22.201 -4.497 28.884 1.00 90.62 72 ARG A O 1
ATOM 589 N N . HIS A 1 73 ? -21.211 -2.682 27.995 1.00 92.69 73 HIS A N 1
ATOM 590 C CA . HIS A 1 73 ? -21.400 -1.854 29.187 1.00 92.69 73 HIS A CA 1
ATOM 591 C C . HIS A 1 73 ? -22.882 -1.602 29.485 1.00 92.69 73 HIS A C 1
ATOM 593 O O . HIS A 1 73 ? -23.300 -1.786 30.630 1.00 92.69 73 HIS A O 1
ATOM 599 N N . LEU A 1 74 ? -23.694 -1.288 28.469 1.00 92.62 74 LEU A N 1
ATOM 600 C CA . LEU A 1 74 ? -25.139 -1.096 28.643 1.00 92.62 74 LEU A CA 1
ATOM 601 C C . LEU A 1 74 ? -25.844 -2.365 29.133 1.00 92.62 74 LEU A C 1
ATOM 603 O O . LEU A 1 74 ? -26.619 -2.315 30.089 1.00 92.62 74 LEU A O 1
ATOM 607 N N . ARG A 1 75 ? -25.534 -3.525 28.543 1.00 93.44 75 ARG A N 1
ATOM 608 C CA . ARG A 1 75 ? -26.111 -4.810 28.971 1.00 93.44 75 ARG A CA 1
ATOM 609 C C . ARG A 1 75 ? -25.747 -5.156 30.412 1.00 93.44 75 ARG A C 1
ATOM 611 O O . ARG A 1 75 ? -26.595 -5.646 31.156 1.00 93.44 75 ARG A O 1
ATOM 618 N N . ASN A 1 76 ? -24.509 -4.891 30.822 1.00 92.94 76 ASN A N 1
ATOM 619 C CA . ASN A 1 76 ? -24.067 -5.143 32.191 1.00 92.94 76 ASN A CA 1
ATOM 620 C C . ASN A 1 76 ? -24.742 -4.192 33.192 1.00 92.94 76 ASN A C 1
ATOM 622 O O . ASN A 1 76 ? -25.143 -4.633 34.269 1.00 92.94 76 ASN A O 1
ATOM 626 N N . ALA A 1 77 ? -24.931 -2.918 32.835 1.00 92.31 77 ALA A N 1
ATOM 627 C CA . ALA A 1 77 ? -25.678 -1.967 33.656 1.00 92.31 77 ALA A CA 1
ATOM 628 C C . ALA A 1 77 ? -27.160 -2.363 33.796 1.00 92.31 77 ALA A C 1
ATOM 630 O O . ALA A 1 77 ? -27.706 -2.321 34.899 1.00 92.31 77 ALA A O 1
ATOM 631 N N . ALA A 1 78 ? -27.797 -2.818 32.711 1.00 93.50 78 ALA A N 1
ATOM 632 C CA . ALA A 1 78 ? -29.180 -3.295 32.732 1.00 93.50 78 ALA A CA 1
ATOM 633 C C . ALA A 1 78 ? -29.355 -4.545 33.613 1.00 93.50 78 ALA A C 1
ATOM 635 O O . ALA A 1 78 ? -30.271 -4.595 34.432 1.00 93.50 78 ALA A O 1
ATOM 636 N N . LYS A 1 79 ? -28.441 -5.524 33.517 1.00 92.44 79 LYS A N 1
ATOM 637 C CA . LYS A 1 79 ? -28.451 -6.718 34.382 1.00 92.44 79 LYS A CA 1
ATOM 638 C C . LYS A 1 79 ? -28.361 -6.371 35.870 1.00 92.44 79 LYS A C 1
ATOM 640 O O . LYS A 1 79 ? -29.081 -6.964 36.667 1.00 92.44 79 LYS A O 1
ATOM 645 N N . ARG A 1 80 ? -27.517 -5.399 36.242 1.00 88.25 80 ARG A N 1
ATOM 646 C CA . ARG A 1 80 ? -27.399 -4.934 37.637 1.00 88.25 80 ARG A CA 1
ATOM 647 C C . ARG A 1 80 ? -28.723 -4.371 38.154 1.00 88.25 80 ARG A C 1
ATOM 649 O O . ARG A 1 80 ? -29.151 -4.750 39.235 1.00 88.25 80 ARG A O 1
ATOM 656 N N . ARG A 1 81 ? -29.403 -3.543 37.352 1.00 87.38 81 ARG A N 1
ATOM 657 C CA . ARG A 1 81 ? -30.717 -2.979 37.711 1.00 87.38 81 ARG A CA 1
ATOM 658 C C . ARG A 1 81 ? -31.776 -4.066 37.914 1.00 87.38 81 ARG A C 1
ATOM 660 O O . ARG A 1 81 ? -32.488 -4.031 38.909 1.00 87.38 81 A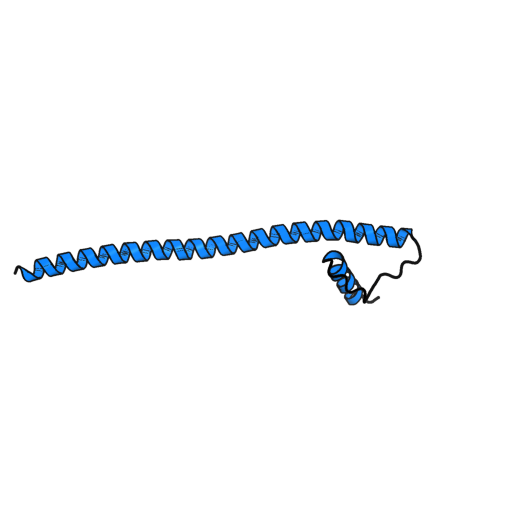RG A O 1
ATOM 667 N N . LEU A 1 82 ? -31.835 -5.054 37.018 1.00 89.69 82 LEU A N 1
ATOM 668 C CA . LEU A 1 82 ? -32.779 -6.172 37.130 1.00 89.69 82 LEU A CA 1
ATOM 669 C C . LEU A 1 82 ? -32.542 -7.019 38.387 1.00 89.69 82 LEU A C 1
ATOM 671 O O . LEU A 1 82 ? -33.502 -7.361 39.070 1.00 89.69 82 LEU A O 1
ATOM 675 N N . SER A 1 83 ? -31.282 -7.320 38.717 1.00 85.00 83 SER A N 1
ATOM 676 C CA . SER A 1 83 ? -30.932 -8.062 39.937 1.00 85.00 83 SER A CA 1
ATOM 677 C C . SER A 1 83 ? -31.386 -7.330 41.202 1.00 85.00 83 SER A C 1
ATOM 679 O O . SER A 1 83 ? -31.940 -7.957 42.101 1.00 85.00 83 SER A O 1
ATOM 681 N N . THR A 1 84 ? -31.191 -6.008 41.268 1.00 86.94 84 THR A N 1
ATOM 682 C CA . THR A 1 84 ? -31.648 -5.188 42.400 1.00 86.94 84 THR A CA 1
ATOM 683 C C . THR A 1 84 ? -33.174 -5.178 42.513 1.00 86.94 84 THR A C 1
ATOM 685 O O . THR A 1 84 ? -33.703 -5.366 43.605 1.00 86.94 84 THR A O 1
ATOM 688 N N . SER A 1 85 ? -33.898 -5.020 41.397 1.00 81.75 85 SER A N 1
ATOM 689 C CA . SER A 1 85 ? -35.368 -5.060 41.400 1.00 81.75 85 SER A CA 1
ATOM 690 C C . SER A 1 85 ? -35.933 -6.428 41.796 1.00 81.75 85 SER A C 1
ATOM 692 O O . SER A 1 85 ? -36.967 -6.482 42.458 1.00 81.75 85 SER A O 1
ATOM 694 N N . TYR A 1 86 ? -35.270 -7.528 41.422 1.00 81.12 86 TYR A N 1
ATOM 695 C CA . TYR A 1 86 ? -35.682 -8.875 41.827 1.00 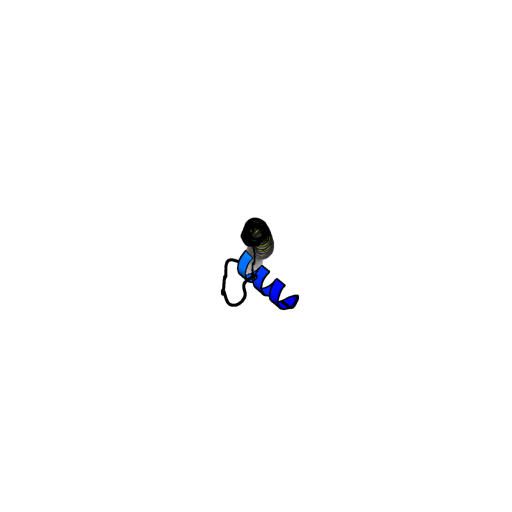81.12 86 TYR A CA 1
ATOM 696 C C . TYR A 1 86 ? -35.512 -9.100 43.333 1.00 81.12 86 TYR A C 1
ATOM 698 O O . TYR A 1 86 ? -36.457 -9.559 43.967 1.00 81.12 86 TYR A O 1
ATOM 706 N N . SER A 1 87 ? -34.361 -8.715 43.902 1.00 77.31 87 SER A N 1
ATOM 707 C CA . SER A 1 87 ? -34.092 -8.831 45.347 1.00 77.31 87 SER A CA 1
ATOM 708 C C . SER A 1 87 ? -35.130 -8.077 46.182 1.00 77.31 87 SER A C 1
ATOM 710 O O . SER A 1 87 ? -35.688 -8.619 47.128 1.00 77.31 87 SER A O 1
ATOM 712 N N . PHE A 1 88 ? -35.470 -6.849 45.776 1.00 79.19 88 PHE A N 1
ATOM 713 C CA . PHE A 1 88 ? -36.480 -6.049 46.472 1.00 79.19 88 PHE A CA 1
ATOM 714 C C . PHE A 1 88 ? -37.882 -6.681 46.423 1.00 79.19 88 PHE A C 1
ATOM 716 O O . PHE A 1 88 ? -38.673 -6.553 47.357 1.00 79.19 88 PHE A O 1
ATOM 723 N N . LYS A 1 89 ? -38.222 -7.369 45.326 1.00 79.44 89 LYS A N 1
ATOM 724 C CA . LYS A 1 89 ? -39.516 -8.046 45.195 1.00 79.44 89 LYS A CA 1
ATOM 725 C C . LYS A 1 89 ? -39.599 -9.306 46.062 1.00 79.44 89 LYS A C 1
ATOM 727 O O . LYS A 1 89 ? -40.667 -9.577 46.599 1.00 79.44 89 LYS A O 1
ATOM 732 N N . THR A 1 90 ? -38.510 -10.064 46.198 1.00 74.81 90 THR A N 1
ATOM 733 C CA . THR A 1 90 ? -38.472 -11.262 47.053 1.00 74.81 90 THR A CA 1
ATOM 734 C C . THR A 1 90 ? -38.560 -10.919 48.535 1.00 74.81 90 THR A C 1
ATOM 736 O O . THR A 1 90 ? -39.345 -11.553 49.233 1.00 74.81 90 THR A O 1
ATOM 739 N N . ASP A 1 91 ? -37.864 -9.874 48.990 1.00 73.44 91 ASP A N 1
ATOM 740 C CA . ASP A 1 91 ? -37.881 -9.471 50.404 1.00 73.44 91 ASP A CA 1
ATOM 741 C C . ASP A 1 91 ? -39.287 -9.043 50.856 1.00 73.44 91 ASP A C 1
ATOM 743 O O . ASP A 1 91 ? -39.759 -9.426 51.926 1.00 73.44 91 ASP A O 1
ATOM 747 N N . ASN A 1 92 ? -40.017 -8.327 49.995 1.00 69.31 92 ASN A N 1
ATOM 748 C CA . ASN A 1 92 ? -41.399 -7.927 50.274 1.00 69.31 92 ASN A CA 1
ATOM 749 C C . ASN A 1 92 ? -42.395 -9.100 50.273 1.00 69.31 92 ASN A C 1
ATOM 751 O O . ASN A 1 92 ? -43.458 -8.991 50.877 1.00 69.31 92 ASN A O 1
ATOM 755 N N . HIS A 1 93 ? -42.082 -10.211 49.599 1.00 64.88 93 HIS A N 1
ATOM 756 C CA . HIS A 1 93 ? -42.954 -11.389 49.572 1.00 64.88 93 HIS A CA 1
ATOM 757 C C . HIS A 1 93 ? -42.739 -12.329 50.763 1.00 64.88 93 HIS A C 1
ATOM 759 O O . HIS A 1 93 ? -43.637 -13.104 51.058 1.00 64.88 93 HIS A O 1
ATOM 765 N N . SER A 1 94 ? -41.590 -12.259 51.444 1.00 63.25 94 SER A N 1
ATOM 766 C CA . SER A 1 94 ? -41.297 -13.049 52.652 1.00 63.25 94 SER A CA 1
ATOM 767 C C . SER A 1 94 ? -41.842 -12.460 53.958 1.00 63.25 94 SER A C 1
ATOM 769 O O . SER A 1 94 ? -41.712 -13.090 55.003 1.00 63.25 94 SER A O 1
ATOM 771 N N . ILE A 1 95 ? -42.399 -11.246 53.921 1.00 61.50 95 ILE A N 1
ATOM 772 C CA . ILE A 1 95 ? -42.899 -10.525 55.107 1.00 61.50 95 ILE A CA 1
ATOM 773 C C . ILE A 1 95 ? -44.438 -10.632 55.237 1.00 61.50 95 ILE A C 1
ATOM 775 O O . ILE A 1 95 ? -44.988 -10.247 56.265 1.00 61.50 95 ILE A O 1
ATOM 779 N N . ASN A 1 96 ? -45.126 -11.205 54.240 1.00 51.19 96 ASN A N 1
ATOM 780 C CA . ASN A 1 96 ? -46.554 -11.560 54.296 1.00 51.19 96 ASN A CA 1
ATOM 781 C C . ASN A 1 96 ? -46.728 -13.076 54.371 1.00 51.19 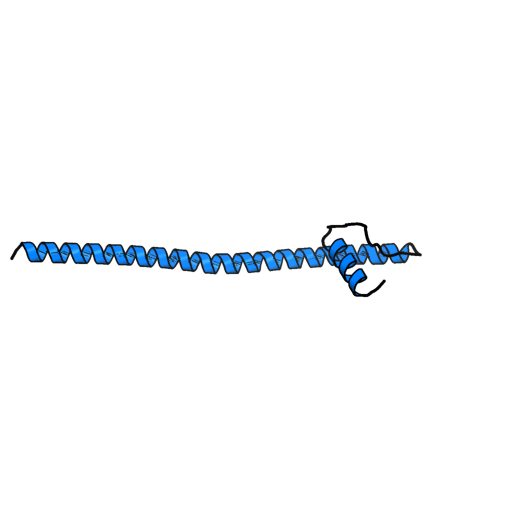96 ASN A C 1
ATOM 783 O O . ASN A 1 96 ? -47.679 -13.512 55.053 1.00 51.19 96 ASN A O 1
#

pLDDT: mean 89.48, std 8.67, range [51.19, 97.44]